Protein 3FP5 (pdb70)

Secondary structure (DSSP, 8-state):
----HHHHHHHHHHHHH--SSSSS---HHHHHHHHHHHHHHHT-S--SPPPPTT-HHHHHHHHHHHTTTT--HHHHHHHHHHHHHHHHHHH-SHHHHHHHHHHHH-

CATH classification: 1.20.80.10

Sequence (106 aa):
SHMSKAKFDKAVEIVQSLPKDGPIKPTQDEQLYFYKYFKQATVGDVNISSRPGLMDDFTGKAKWDAWKSVEGTSKEVAYQKYVEKLLEILKKADTEESKKYIAEIEAAA

Foldseek 3Di:
DFDDVVLLVLLVVVVVVDDCDDLQHQDPVLVLQLLLLVCCLPVNQDDDDADDPVPVVRNSSSVSNNVCHPPHNRVSSVSNSVSLLVSLVVSPDPVSVVSVVVSVVD

Nearest PDB structures (foldseek):
  3fp5-assembly1_A  TM=1.010E+00  e=6.406E-16  Moniliophthora perniciosa
  7fc7-assembly1_A  TM=9.193E-01  e=1.899E-06  Leishmania major
  3flv-assembly2_B  TM=9.117E-01  e=1.116E-06  Homo sapiens
  7des-assembly1_A  TM=9.507E-01  e=4.448E-06  Leishmania major
  5ijm-assembly1_A  TM=9.250E-01  e=5.804E-06  Leishmania major

B-factor: mean 21.12, std 9.86, range [5.68, 66.39]

Solvent-accessible surface area: 6565 Å² total; per-residue (Å²): 123,149,24,33,122,60,48,3,58,62,0,16,96,13,17,134,70,26,85,183,132,26,105,4,113,5,76,146,105,36,79,49,53,4,55,39,22,68,44,2,2,59,70,11,69,23,103,105,100,97,36,51,127,142,66,126,93,17,46,40,82,38,59,14,5,89,81,11,86,67,35,61,101,70,61,0,26,25,74,6,1,74,35,0,37,91,11,0,132,178,30,93,49,140,75,0,97,146,51,42,56,89,3,133,89,46

Radius of gyration: 14.21 Å; Cα contacts (8 Å, |Δi|>4): 125; chains: 1; bounding box: 21×40×37 Å

Organism: Moniliophthora perniciosa (NCBI:txid153609)

InterPro domains:
  IPR000582 Acyl-CoA-binding protein, ACBP [PF00887] (6-84)
  IPR000582 Acyl-CoA-binding protein, ACBP [PR00689] (5-20)
  IPR000582 Acyl-CoA-binding protein, ACBP [PR00689] (26-44)
  IPR000582 Acyl-CoA-binding protein, ACBP [PR00689] (49-64)
  IPR000582 Acyl-CoA-binding protein, ACBP [PR00689] (70-87)
  IPR000582 Acyl-CoA-binding protein, ACBP [PS51228] (4-93)
  IPR014352 FERM/acyl-CoA-binding protein superfamily [G3DSA:1.20.80.10] (1-106)
  IPR035984 Acyl-CoA binding protein superfamily [SSF47027] (5-90)

Structure (mmCIF, N/CA/C/O backbone):
data_3FP5
#
_entry.id   3FP5
#
_cell.length_a   32.500
_cell.length_b   41.024
_cell.length_c   82.463
_cell.angle_alpha   90.00
_cell.angle_beta   90.00
_cell.angle_gamma   90.00
#
_symmetry.space_group_name_H-M   'P 21 21 21'
#
loop_
_entity.id
_entity.type
_entity.pdbx_description
1 polymer 'Acyl-CoA Binding Protein'
2 non-polymer 'ZINC ION'
3 non-polyme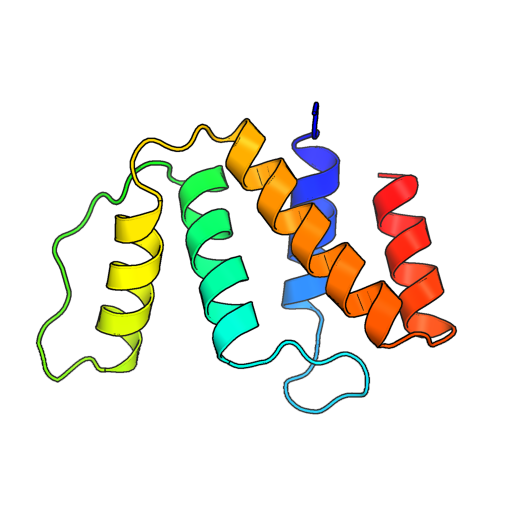r '2-(N-MORPHOLINO)-ETHANESULFONIC ACID'
4 water water
#
loop_
_atom_site.group_PDB
_atom_site.id
_atom_site.type_symbol
_atom_site.label_atom_id
_atom_site.label_alt_id
_atom_site.label_comp_id
_atom_site.label_asym_id
_atom_site.label_entity_id
_atom_site.label_seq_id
_atom_site.pdbx_PDB_ins_code
_atom_site.Cartn_x
_atom_site.Cartn_y
_atom_site.Cartn_z
_atom_site.occupancy
_atom_site.B_iso_or_equiv
_atom_site.auth_seq_id
_atom_site.auth_comp_id
_atom_site.auth_asym_id
_atom_site.auth_atom_id
_atom_site.pdbx_PDB_model_num
ATOM 1 N N . SER A 1 1 ? 7.268 16.260 26.042 1.00 44.82 1 SER A N 1
ATOM 2 C CA . SER A 1 1 ? 8.190 15.233 26.522 1.00 46.27 1 SER A CA 1
ATOM 3 C C . SER A 1 1 ? 9.462 15.152 25.676 1.00 34.89 1 SER A C 1
ATOM 4 O O . SER A 1 1 ? 9.450 15.419 24.474 1.00 37.38 1 SER A O 1
ATOM 7 N N . HIS A 1 2 ? 10.554 14.768 26.323 1.00 28.88 2 HIS A N 1
ATOM 8 C CA . HIS A 1 2 ? 11.848 14.617 25.677 1.00 22.78 2 HIS A CA 1
ATOM 9 C C . HIS A 1 2 ? 11.803 13.595 24.543 1.00 23.94 2 HIS A C 1
ATOM 10 O O . HIS A 1 2 ? 11.292 12.490 24.711 1.00 25.77 2 HIS A O 1
ATOM 17 N N . MET A 1 3 ? 12.340 13.975 23.390 1.00 17.31 3 MET A N 1
ATOM 18 C CA . MET A 1 3 ? 12.560 13.017 22.311 1.00 15.85 3 MET A CA 1
ATOM 19 C C . MET A 1 3 ? 13.955 13.246 21.756 1.00 16.99 3 MET A C 1
ATOM 20 O O . MET A 1 3 ? 14.322 14.376 21.447 1.00 16.44 3 MET A O 1
ATOM 25 N N . SER A 1 4 ? 14.724 12.170 21.625 1.00 16.39 4 SER A N 1
ATOM 26 C CA . SER A 1 4 ? 16.090 12.254 21.121 1.00 15.17 4 SER A CA 1
ATOM 27 C C . SER A 1 4 ? 16.159 12.317 19.600 1.00 14.02 4 SER A C 1
ATOM 28 O O . SER A 1 4 ? 15.295 11.781 18.900 1.00 14.54 4 SER A O 1
ATOM 31 N N . LYS A 1 5 ? 17.210 12.951 19.090 1.00 14.51 5 LYS A N 1
ATOM 32 C CA . LYS A 1 5 ? 17.451 12.951 17.654 1.00 14.23 5 LYS A CA 1
ATOM 33 C C 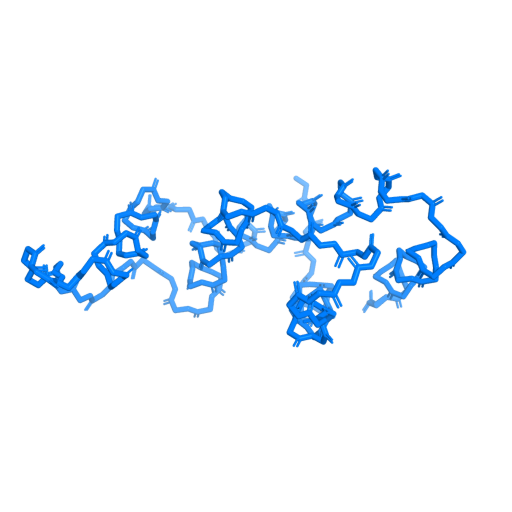. LYS A 1 5 ? 17.585 11.511 17.155 1.00 12.81 5 LYS A C 1
ATOM 34 O O . LYS A 1 5 ? 17.156 11.202 16.054 1.00 13.24 5 LYS A O 1
ATOM 40 N N . ALA A 1 6 ? 18.172 10.640 17.972 1.00 12.85 6 ALA A N 1
ATOM 41 C CA . ALA A 1 6 ? 18.383 9.248 17.561 1.00 14.03 6 ALA A CA 1
ATOM 42 C C . ALA A 1 6 ? 17.060 8.543 17.276 1.00 12.53 6 ALA A C 1
ATOM 43 O O . ALA A 1 6 ? 16.931 7.800 16.286 1.00 12.66 6 ALA A O 1
ATOM 45 N N . LYS A 1 7 ? 16.073 8.752 18.146 1.00 10.93 7 LYS A N 1
ATOM 46 C CA . LYS A 1 7 ? 14.777 8.120 17.917 1.00 12.13 7 LYS A CA 1
ATOM 47 C C . LYS A 1 7 ? 14.081 8.723 16.687 1.00 10.68 7 LYS A C 1
ATOM 48 O O . LYS A 1 7 ? 13.448 8.010 15.897 1.00 11.38 7 LYS A O 1
ATOM 54 N N . PHE A 1 8 ? 1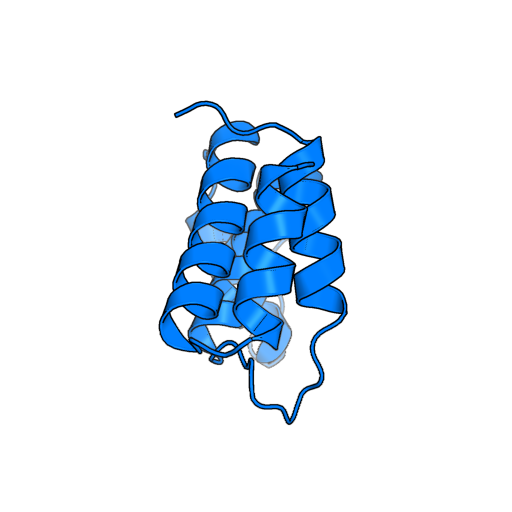4.204 10.036 16.515 1.00 10.15 8 PHE A N 1
ATOM 55 C CA . PHE A 1 8 ? 13.725 10.675 15.290 1.00 10.04 8 PHE A CA 1
ATOM 56 C C . PHE A 1 8 ? 14.388 10.062 14.056 1.00 11.40 8 PHE A C 1
ATOM 57 O O . PHE A 1 8 ? 13.709 9.707 13.094 1.00 11.17 8 PHE A O 1
ATOM 65 N N . ASP A 1 9 ? 15.710 9.923 14.081 1.00 10.25 9 ASP A N 1
ATOM 66 C CA . ASP A 1 9 ? 16.418 9.412 12.906 1.00 10.65 9 ASP A CA 1
ATOM 67 C C . ASP A 1 9 ? 15.985 7.965 12.596 1.00 10.39 9 ASP A C 1
ATOM 68 O O . ASP A 1 9 ? 15.809 7.593 11.434 1.00 11.88 9 ASP A O 1
ATOM 73 N N . LYS A 1 10 ? 15.775 7.163 13.631 1.00 10.89 10 LYS A N 1
ATOM 74 C CA . LYS A 1 10 ? 15.291 5.793 13.414 1.00 10.63 10 LYS A CA 1
ATOM 75 C C . LYS A 1 10 ? 13.886 5.808 12.791 1.00 11.42 10 LYS A C 1
ATOM 76 O O . LYS A 1 10 ? 13.600 5.061 11.844 1.00 11.91 10 LYS A O 1
ATOM 82 N N . ALA A 1 11 ? 13.009 6.663 13.305 1.00 10.34 11 ALA A N 1
ATOM 83 C CA . ALA A 1 11 ? 11.668 6.808 12.751 1.00 9.66 11 ALA A CA 1
ATOM 84 C C . ALA A 1 11 ? 11.710 7.189 11.262 1.00 11.22 11 ALA A C 1
ATOM 85 O O . ALA A 1 11 ? 10.951 6.644 10.457 1.00 10.42 11 ALA A O 1
ATOM 87 N N . VAL A 1 12 ? 12.580 8.136 10.911 1.00 10.65 12 VAL A N 1
ATOM 88 C CA . VAL A 1 12 ? 12.737 8.570 9.523 1.00 10.82 12 VAL A CA 1
ATOM 89 C C . VAL A 1 12 ? 13.170 7.393 8.635 1.00 11.99 12 VAL A C 1
ATOM 90 O O . VAL A 1 12 ? 12.621 7.184 7.556 1.00 12.54 12 VAL A O 1
ATOM 94 N N . GLU A 1 13 ? 14.151 6.628 9.099 1.00 10.66 13 GLU A N 1
ATOM 95 C CA . GLU A 1 13 ? 14.611 5.458 8.361 1.00 10.88 13 GLU A CA 1
ATOM 96 C C . GLU A 1 13 ? 13.457 4.499 8.103 1.00 13.59 13 GLU A C 1
ATOM 97 O O . GLU A 1 13 ? 13.320 3.957 7.006 1.00 13.83 13 GLU A O 1
ATOM 103 N N . ILE A 1 14 ? 12.630 4.290 9.124 1.00 12.09 14 ILE A N 1
ATOM 104 C CA . ILE A 1 14 ? 11.483 3.390 9.000 1.00 11.90 14 ILE A CA 1
ATOM 105 C C . ILE A 1 14 ? 10.459 3.940 7.999 1.00 11.89 14 ILE A C 1
ATOM 106 O O . ILE A 1 14 ? 10.020 3.232 7.098 1.00 15.10 14 ILE A O 1
ATOM 111 N N . VAL A 1 15 ? 10.091 5.205 8.158 1.00 9.94 15 VAL A N 1
ATOM 112 C CA . VAL A 1 15 ? 9.131 5.831 7.265 1.00 9.69 15 VAL A CA 1
ATOM 113 C C . VAL A 1 15 ? 9.607 5.756 5.813 1.00 13.99 15 VAL A C 1
ATOM 114 O O . VAL A 1 15 ? 8.833 5.400 4.915 1.00 17.87 15 VAL A O 1
ATOM 118 N N . GLN A 1 16 ? 10.883 6.062 5.589 1.00 12.79 16 GLN A N 1
ATOM 119 C CA . GLN A 1 16 ? 11.449 5.994 4.234 1.00 16.69 16 GLN A CA 1
ATOM 120 C C . GLN A 1 16 ? 11.430 4.580 3.671 1.00 20.70 16 GLN A C 1
ATOM 121 O O . GLN A 1 16 ? 11.458 4.390 2.448 1.00 27.72 16 GLN A O 1
ATOM 127 N N . SER A 1 17 ? 11.375 3.600 4.566 1.00 18.82 17 SER A N 1
ATOM 128 C CA . SER A 1 17 ? 11.479 2.184 4.224 1.00 23.11 17 SER A CA 1
ATOM 129 C C . SER A 1 17 ? 10.163 1.599 3.731 1.00 22.91 17 SER A C 1
ATOM 130 O O . SER A 1 17 ? 10.151 0.586 3.022 1.00 22.56 17 SER A O 1
ATOM 133 N N . LEU A 1 18 ? 9.059 2.234 4.114 1.00 21.90 18 LEU A N 1
ATOM 134 C CA . LEU A 1 18 ? 7.723 1.722 3.809 1.00 27.15 18 LEU A CA 1
ATOM 135 C C . LEU A 1 18 ? 7.397 1.804 2.313 1.00 23.20 18 LEU A C 1
ATOM 136 O O . LEU A 1 18 ? 7.578 2.856 1.693 1.00 29.40 18 LEU A O 1
ATOM 141 N N . PRO A 1 19 ? 6.912 0.694 1.731 1.00 35.56 19 PRO A N 1
ATOM 142 C CA . PRO A 1 19 ? 6.454 0.647 0.332 1.00 34.75 19 PRO A CA 1
ATOM 143 C C . PRO A 1 19 ? 5.147 1.406 0.133 1.00 32.89 19 PRO A C 1
ATOM 144 O O . PRO A 1 19 ? 4.361 1.515 1.076 1.00 32.71 19 PRO A O 1
ATOM 148 N N . LYS A 1 20 ? 4.900 1.908 -1.075 1.00 33.38 20 LYS A N 1
ATOM 149 C CA . LYS A 1 20 ? 3.667 2.651 -1.331 1.00 42.67 20 LYS A CA 1
ATOM 150 C C . LYS A 1 20 ? 2.452 1.756 -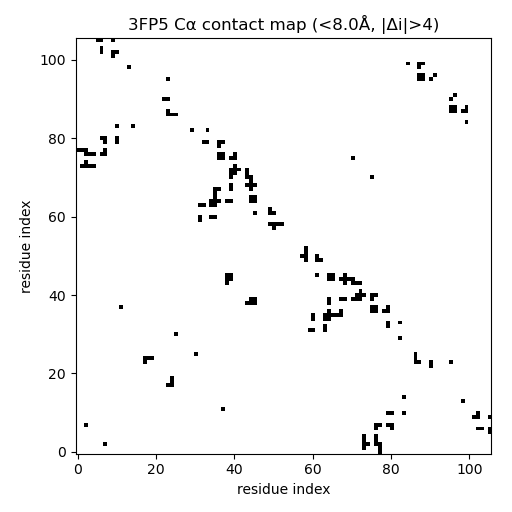1.103 1.00 39.98 20 LYS A C 1
ATOM 151 O O . LYS A 1 20 ? 1.415 2.208 -0.619 1.00 41.94 20 LYS A O 1
ATOM 157 N N . ASP A 1 21 ? 2.596 0.483 -1.456 1.00 31.58 21 ASP A N 1
ATOM 158 C CA . ASP A 1 21 ? 1.554 -0.510 -1.241 1.00 31.76 21 ASP A CA 1
ATOM 159 C C . ASP A 1 21 ? 2.080 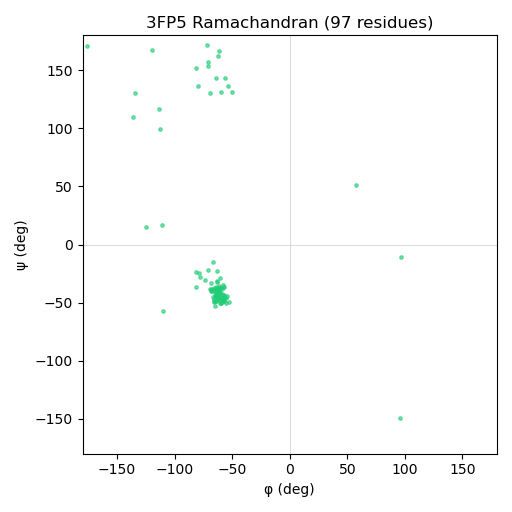-1.493 -0.205 1.00 34.01 21 ASP A C 1
ATOM 160 O O . ASP A 1 21 ? 3.082 -2.168 -0.435 1.00 35.26 21 ASP A O 1
ATOM 165 N N . GLY A 1 22 ? 1.422 -1.551 0.947 1.00 33.78 22 GLY A N 1
ATOM 166 C CA . GLY A 1 22 ? 1.837 -2.452 2.006 1.00 25.03 22 GLY A CA 1
ATOM 167 C C . GLY A 1 22 ? 0.891 -2.413 3.188 1.00 26.93 22 GLY A C 1
ATOM 168 O O . GLY A 1 22 ? 0.000 -1.568 3.250 1.00 32.86 22 GLY A O 1
ATOM 169 N N . PRO A 1 23 ? 1.077 -3.339 4.136 1.00 23.96 23 PRO A N 1
ATOM 170 C CA . PRO A 1 23 ? 0.254 -3.445 5.347 1.00 26.22 23 PRO A CA 1
ATOM 171 C C . PRO A 1 23 ? 0.501 -2.304 6.340 1.00 29.34 23 PRO A C 1
ATOM 172 O O . PRO A 1 23 ? -0.353 -2.030 7.185 1.00 33.03 23 PRO A O 1
ATOM 176 N N . ILE A 1 24 ? 1.657 -1.653 6.248 1.00 22.33 24 ILE A N 1
ATOM 177 C CA . ILE A 1 24 ? 1.924 -0.481 7.076 1.00 21.23 24 ILE A CA 1
ATOM 178 C C . ILE A 1 24 ? 1.996 0.731 6.165 1.00 24.51 24 ILE A C 1
ATOM 179 O O . ILE A 1 24 ? 3.013 0.977 5.515 1.00 25.08 24 ILE A O 1
ATOM 184 N N . LYS A 1 25 ? 0.901 1.478 6.109 1.00 25.88 25 LYS A N 1
ATOM 185 C CA . LYS A 1 25 ? 0.750 2.509 5.094 1.00 26.18 25 LYS A CA 1
ATOM 186 C C . LYS A 1 25 ? 0.191 3.806 5.665 1.00 25.91 25 LYS A C 1
ATOM 187 O O . LYS A 1 25 ? -0.988 3.875 6.021 1.00 27.31 25 LYS A O 1
ATOM 193 N N . PRO A 1 26 ? 1.033 4.844 5.738 1.00 22.91 26 PRO A N 1
ATOM 194 C CA . PRO A 1 26 ? 0.539 6.160 6.153 1.00 20.37 26 PRO A CA 1
ATOM 195 C C . PRO A 1 26 ? -0.455 6.676 5.128 1.00 22.96 26 PRO A C 1
ATOM 196 O O . PRO A 1 26 ? -0.272 6.445 3.930 1.00 23.23 26 PRO A O 1
ATOM 200 N N . THR A 1 27 ? -1.497 7.358 5.590 1.00 21.85 27 THR A N 1
ATOM 201 C CA . THR A 1 27 ? -2.437 8.003 4.683 1.00 24.30 27 THR A CA 1
ATOM 202 C C . THR A 1 27 ? -1.793 9.229 4.035 1.00 24.79 27 THR A C 1
ATOM 203 O O . THR A 1 27 ? -0.690 9.645 4.407 1.00 17.47 27 THR A O 1
ATOM 207 N N . GLN A 1 28 ? -2.480 9.801 3.055 1.00 24.88 28 GLN A N 1
ATOM 208 C CA . GLN A 1 28 ? -1.995 11.002 2.395 1.00 22.91 28 GLN A CA 1
ATOM 209 C C . GLN A 1 28 ? -1.769 12.104 3.428 1.00 17.10 28 GLN A C 1
ATOM 210 O O . GLN A 1 28 ? -0.717 12.741 3.447 1.00 22.18 28 GLN A O 1
ATOM 216 N N . ASP A 1 29 ? -2.751 12.296 4.306 1.00 20.64 29 ASP A N 1
ATOM 217 C CA . ASP A 1 29 ? -2.654 13.294 5.376 1.00 20.19 29 ASP A CA 1
ATOM 218 C C . ASP A 1 29 ? -1.490 12.996 6.322 1.00 18.46 29 ASP A C 1
ATOM 219 O O . ASP A 1 29 ? -0.808 13.908 6.792 1.00 19.50 29 ASP A O 1
ATOM 224 N N . GLU A 1 30 ? -1.275 11.719 6.609 1.00 21.14 30 GLU A N 1
ATOM 225 C CA . GLU A 1 30 ? -0.183 11.325 7.499 1.00 22.26 30 GLU A CA 1
ATOM 226 C C . GLU A 1 30 ? 1.190 11.585 6.860 1.00 19.85 30 GLU A C 1
ATOM 227 O O . GLU A 1 30 ? 2.159 11.9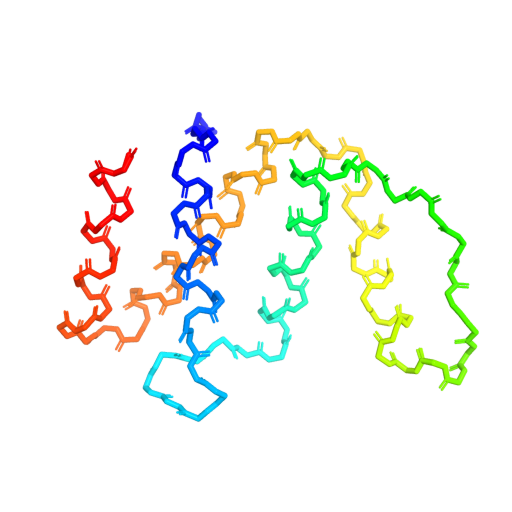20 7.546 1.00 13.98 30 GLU A O 1
ATOM 233 N N . GLN A 1 31 ? 1.276 11.448 5.542 1.00 18.03 31 GLN A N 1
ATOM 234 C CA . GLN A 1 31 ? 2.538 11.714 4.866 1.00 14.85 31 GLN A CA 1
ATOM 235 C C . GLN A 1 31 ? 2.862 13.211 4.899 1.00 15.04 31 GLN A C 1
ATOM 236 O O . GLN A 1 31 ? 4.015 13.601 5.068 1.00 15.87 31 GLN A O 1
ATOM 242 N N . LEU A 1 32 ? 1.839 14.045 4.743 1.00 17.27 32 LEU A N 1
ATOM 243 C CA . LEU A 1 32 ? 2.027 15.486 4.889 1.00 17.06 32 LEU A CA 1
ATOM 244 C C . LEU A 1 32 ? 2.468 15.820 6.319 1.00 16.39 32 LEU A C 1
ATOM 245 O O . LEU A 1 32 ? 3.292 16.704 6.537 1.00 15.12 32 LEU A O 1
ATOM 250 N N . TYR A 1 33 ? 1.920 15.093 7.288 1.00 15.47 33 TYR A N 1
ATOM 251 C CA . TYR A 1 33 ? 2.267 15.306 8.690 1.00 16.82 33 TYR A CA 1
ATOM 252 C C . TYR A 1 33 ? 3.734 14.942 8.925 1.00 12.49 33 TYR A C 1
ATOM 253 O O . TYR A 1 33 ? 4.492 15.687 9.559 1.00 12.98 33 TYR A O 1
ATOM 262 N N . PHE A 1 34 ? 4.141 13.786 8.409 1.00 12.21 34 PHE A N 1
ATOM 263 C CA . PHE A 1 34 ? 5.545 13.399 8.471 1.00 12.50 34 PHE A CA 1
ATOM 264 C C . PHE A 1 34 ? 6.429 14.428 7.769 1.00 14.65 34 PHE A C 1
ATOM 265 O O . PHE A 1 34 ? 7.501 14.776 8.267 1.00 11.48 34 PHE A O 1
ATOM 273 N N . TYR A 1 35 ? 5.984 14.907 6.608 1.00 14.06 35 TYR A N 1
ATOM 274 C CA . TYR A 1 35 ? 6.780 15.857 5.833 1.00 12.64 35 TYR A CA 1
ATOM 275 C C . TYR A 1 35 ? 7.044 17.122 6.636 1.00 11.94 35 TYR A C 1
ATOM 276 O O . TYR A 1 35 ? 8.192 17.574 6.748 1.00 12.52 35 TYR A O 1
ATOM 285 N N . LYS A 1 36 ? 5.979 17.689 7.195 1.00 11.17 36 LYS A N 1
ATOM 286 C CA . LYS A 1 36 ? 6.097 18.998 7.818 1.00 10.61 36 LYS A CA 1
ATOM 287 C C . LYS A 1 36 ? 7.033 18.920 9.027 1.00 12.87 36 LYS A C 1
ATOM 288 O O . LYS A 1 36 ? 7.879 19.797 9.221 1.00 14.01 36 LYS A O 1
ATOM 294 N N . TYR A 1 37 ? 6.925 17.846 9.806 1.00 10.96 37 TYR A N 1
ATOM 295 C CA . TYR A 1 37 ? 7.806 17.718 10.966 1.00 9.77 37 TYR A CA 1
ATOM 296 C C . TYR A 1 37 ? 9.212 17.259 10.587 1.00 11.41 37 TYR A C 1
ATOM 297 O O . TYR A 1 37 ? 10.179 17.586 11.279 1.00 12.05 37 TYR A O 1
ATOM 306 N N . PHE A 1 38 ? 9.336 16.507 9.490 1.00 12.10 38 PHE A N 1
ATOM 307 C CA . PHE A 1 38 ? 10.662 16.183 8.995 1.00 10.49 38 PHE A CA 1
ATOM 308 C C . PHE A 1 38 ? 11.445 17.455 8.644 1.00 10.54 38 PHE A C 1
ATOM 309 O O . PHE A 1 38 ? 12.584 17.618 9.067 1.00 10.86 38 PHE A O 1
ATOM 317 N N . LYS A 1 39 ? 10.829 18.347 7.871 1.00 12.42 39 LYS A N 1
ATOM 318 C CA . LYS A 1 39 ? 11.480 19.604 7.527 1.00 15.34 39 LYS A CA 1
ATOM 319 C C . LYS A 1 39 ? 11.750 20.434 8.778 1.00 12.23 39 LYS A C 1
ATOM 320 O O . LYS A 1 39 ? 12.850 20.947 8.965 1.00 12.87 39 LYS A O 1
ATOM 326 N N . GLN A 1 40 ? 10.752 20.538 9.648 1.00 10.36 40 GLN A N 1
ATOM 327 C CA . GLN A 1 40 ? 10.880 21.367 10.849 1.00 11.14 40 GLN A CA 1
ATOM 328 C C . GLN A 1 40 ? 11.979 20.841 11.785 1.00 13.33 40 GLN A C 1
ATOM 329 O O . GLN A 1 40 ? 12.642 21.613 12.493 1.00 15.45 40 GLN A O 1
ATOM 335 N N . ALA A 1 41 ? 12.171 19.522 11.785 1.00 9.51 41 ALA A N 1
ATOM 336 C CA . ALA A 1 41 ? 13.162 18.891 12.665 1.00 13.59 41 ALA A CA 1
ATOM 337 C C . ALA A 1 41 ? 14.588 19.016 12.143 1.00 14.36 41 ALA A C 1
ATOM 338 O O . ALA A 1 41 ? 15.547 18.931 12.909 1.00 17.41 41 ALA A O 1
ATOM 340 N N . THR A 1 42 ? 14.724 19.186 10.834 1.00 13.59 42 THR A N 1
ATOM 341 C CA . THR A 1 42 ? 16.034 19.151 10.212 1.00 15.32 42 THR A CA 1
ATOM 342 C C . THR A 1 42 ? 16.454 20.537 9.732 1.00 18.33 42 THR A C 1
ATOM 343 O O . THR A 1 42 ? 17.488 21.054 10.150 1.00 30.65 42 THR A O 1
ATOM 347 N N . VAL A 1 43 ? 15.634 21.141 8.877 1.00 13.26 43 VAL A N 1
ATOM 348 C CA . VAL A 1 43 ? 15.905 22.484 8.359 1.00 15.63 43 VAL A CA 1
ATOM 349 C C . VAL A 1 43 ? 15.476 23.581 9.342 1.00 18.56 43 VAL A C 1
ATOM 350 O O . VAL A 1 43 ? 16.128 24.620 9.464 1.00 20.51 43 VAL A O 1
ATOM 354 N N . GLY A 1 44 ? 14.371 23.341 10.034 1.00 12.53 44 GLY A N 1
ATOM 355 C CA . GLY A 1 44 ? 13.790 24.334 10.910 1.00 13.80 44 GLY A CA 1
ATOM 356 C C . GLY A 1 44 ? 12.693 25.083 10.183 1.00 14.23 44 GLY A C 1
ATOM 357 O O . GLY A 1 44 ? 12.044 24.527 9.295 1.00 12.43 44 GLY A O 1
ATOM 358 N N . ASP A 1 45 ? 12.493 26.353 10.535 1.00 15.72 45 ASP A N 1
ATOM 359 C CA . ASP A 1 45 ? 11.424 27.151 9.935 1.00 15.38 45 ASP A CA 1
ATOM 360 C C . ASP A 1 45 ? 11.529 27.205 8.412 1.00 15.75 45 ASP A C 1
ATOM 361 O O . ASP A 1 45 ? 12.627 27.285 7.852 1.00 15.70 45 ASP A O 1
ATOM 366 N N . VAL A 1 46 ? 10.376 27.186 7.752 1.00 12.80 46 VAL A N 1
ATOM 367 C CA . VAL A 1 46 ? 10.317 27.232 6.298 1.00 12.83 46 VAL A CA 1
ATOM 368 C C . VAL A 1 46 ? 11.180 28.375 5.762 1.00 12.69 46 VAL A C 1
ATOM 369 O O . VAL A 1 46 ? 11.088 29.512 6.233 1.00 13.78 46 VAL A O 1
ATOM 373 N N . ASN A 1 47 ? 12.014 28.066 4.770 1.00 12.14 47 ASN A N 1
ATOM 374 C CA . ASN A 1 47 ? 13.054 28.985 4.313 1.00 12.32 47 ASN A CA 1
ATOM 375 C C . ASN A 1 47 ? 12.989 29.302 2.812 1.00 15.29 47 ASN A C 1
ATOM 376 O O . ASN A 1 47 ? 13.945 29.847 2.240 1.00 16.53 47 ASN A O 1
ATOM 381 N N . ILE A 1 48 ? 11.861 28.969 2.187 1.00 15.11 48 ILE A N 1
ATOM 382 C CA . ILE A 1 48 ? 11.636 29.258 0.770 1.00 15.70 48 ILE A CA 1
ATOM 383 C C . ILE A 1 48 ? 10.244 29.830 0.575 1.00 15.06 48 ILE A C 1
ATOM 384 O O . ILE A 1 48 ? 9.385 29.685 1.444 1.00 16.49 48 ILE A O 1
ATOM 389 N N A SER A 1 49 ? 10.023 30.484 -0.563 0.50 15.82 49 SER A N 1
ATOM 390 N N B SER A 1 49 ? 10.019 30.480 -0.563 0.50 15.83 49 SER A N 1
ATOM 391 C CA A SER A 1 49 ? 8.699 31.002 -0.893 0.50 16.60 49 SER A CA 1
ATOM 392 C CA B SER A 1 49 ? 8.696 31.000 -0.882 0.50 16.60 49 SER A CA 1
ATOM 393 C C A SER A 1 49 ? 7.791 29.870 -1.362 0.50 14.38 49 SER A C 1
ATOM 394 C C B SER A 1 49 ? 7.791 29.865 -1.347 0.50 14.44 49 SER A C 1
ATOM 395 O O A SER A 1 49 ? 8.265 28.819 -1.795 0.50 16.20 49 SER A O 1
ATOM 396 O O B SER A 1 49 ? 8.267 28.811 -1.769 0.50 16.16 49 SER A O 1
ATOM 401 N N . ARG A 1 50 ? 6.485 30.083 -1.262 1.00 18.38 50 ARG A N 1
ATOM 402 C CA . ARG A 1 50 ? 5.525 29.068 -1.670 1.00 17.18 50 ARG A CA 1
ATOM 403 C C . ARG A 1 50 ? 5.657 28.819 -3.164 1.00 18.47 50 ARG A C 1
ATOM 404 O O . ARG A 1 50 ? 5.785 29.765 -3.943 1.00 19.63 50 ARG A O 1
ATOM 412 N N . PRO A 1 51 ? 5.637 27.543 -3.571 1.00 16.84 51 PRO A N 1
ATOM 413 C CA . PRO A 1 51 ? 5.674 27.229 -5.002 1.00 15.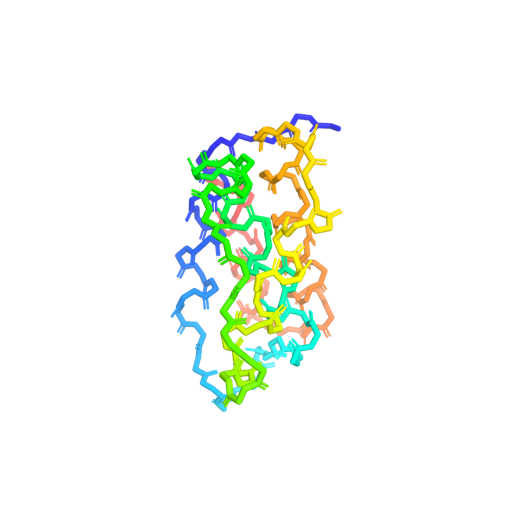92 51 PRO A CA 1
ATOM 414 C C . PRO A 1 51 ? 4.463 27.803 -5.726 1.00 21.20 51 PRO A C 1
ATOM 415 O O . PRO A 1 51 ? 3.491 28.210 -5.080 1.00 16.46 51 PRO A O 1
ATOM 419 N N . GLY A 1 52 ? 4.525 27.814 -7.055 1.00 21.13 52 GLY A N 1
ATOM 420 C CA . GLY A 1 52 ? 3.438 28.312 -7.879 1.00 21.11 52 GLY A CA 1
ATOM 421 C C . GLY A 1 52 ? 2.150 27.525 -7.714 1.00 19.43 52 GLY A C 1
ATOM 422 O O . GLY A 1 52 ? 2.153 26.391 -7.217 1.00 16.65 52 GLY A O 1
ATOM 423 N N . LEU A 1 53 ? 1.046 28.129 -8.139 1.00 16.70 53 LEU A N 1
ATOM 424 C CA . LEU A 1 53 ? -0.282 27.546 -7.940 1.00 17.30 53 LEU A CA 1
ATOM 425 C C . LEU A 1 53 ? -0.447 26.184 -8.620 1.00 19.34 53 LEU A C 1
ATOM 426 O O . LEU A 1 53 ? -1.233 25.346 -8.178 1.00 21.56 53 LEU A O 1
ATOM 431 N N . MET A 1 54 ? 0.289 25.974 -9.701 1.00 19.02 54 MET A N 1
ATOM 432 C CA . MET A 1 54 ? 0.129 24.753 -10.476 1.00 15.30 54 MET A CA 1
ATOM 433 C C . MET A 1 54 ? 1.087 23.649 -10.014 1.00 16.69 54 MET A C 1
ATOM 434 O O . MET A 1 54 ? 1.091 22.540 -10.558 1.00 17.18 54 MET A O 1
ATOM 439 N N A ASP A 1 55 ? 1.892 23.946 -8.999 0.50 13.70 55 ASP A N 1
ATOM 440 N N B ASP A 1 55 ? 1.904 23.971 -9.014 0.50 14.10 55 ASP A N 1
ATOM 441 C CA A ASP A 1 55 ? 2.737 22.925 -8.395 0.50 15.29 55 ASP A CA 1
ATOM 442 C CA B ASP A 1 55 ? 2.722 22.971 -8.348 0.50 15.70 55 ASP A CA 1
ATOM 443 C C A ASP A 1 55 ? 1.966 22.321 -7.236 0.50 16.19 55 ASP A C 1
ATOM 444 C C B ASP A 1 55 ? 1.881 22.406 -7.231 0.50 16.14 55 ASP A C 1
ATOM 445 O O A ASP A 1 55 ? 2.247 22.612 -6.076 0.50 16.87 55 ASP A O 1
ATOM 446 O O B ASP A 1 55 ? 2.029 22.814 -6.083 0.50 15.62 55 ASP A O 1
ATOM 455 N N . PHE A 1 56 ? 0.983 21.486 -7.564 1.00 16.29 56 PHE A N 1
ATOM 456 C CA . PHE A 1 56 ? 0.043 20.974 -6.570 1.00 17.24 56 PHE A CA 1
ATOM 457 C C . PHE A 1 56 ? 0.749 20.279 -5.421 1.00 19.49 56 PHE A C 1
ATOM 458 O O . PHE A 1 56 ? 0.503 20.580 -4.245 1.00 18.25 56 PHE A O 1
ATOM 466 N N . THR A 1 57 ? 1.644 19.364 -5.759 1.00 16.79 57 THR A N 1
ATOM 467 C CA . THR A 1 57 ? 2.369 18.621 -4.735 1.00 17.47 57 THR A CA 1
ATOM 468 C C . THR A 1 57 ? 3.259 19.541 -3.903 1.00 18.96 57 THR A C 1
ATOM 469 O O . THR A 1 57 ? 3.237 19.505 -2.664 1.00 17.90 57 THR A O 1
ATOM 473 N N . GLY A 1 58 ? 4.031 20.380 -4.586 1.00 17.32 58 GLY A N 1
ATOM 474 C CA . GLY A 1 58 ? 4.939 21.291 -3.914 1.00 16.66 58 GLY A CA 1
ATOM 475 C C . GLY A 1 58 ? 4.246 22.270 -2.984 1.00 14.90 58 GLY A C 1
ATOM 476 O O . GLY A 1 58 ? 4.718 22.526 -1.877 1.00 14.34 58 GLY A O 1
ATOM 477 N N . LYS A 1 59 ? 3.117 22.821 -3.416 1.00 13.02 59 LYS A N 1
ATOM 478 C CA . LYS A 1 59 ? 2.448 23.831 -2.593 1.00 13.48 59 LYS A CA 1
ATOM 479 C C . LYS A 1 59 ? 1.767 23.203 -1.369 1.00 14.50 59 LYS A C 1
ATOM 480 O O . LYS A 1 59 ? 1.685 23.832 -0.316 1.00 17.49 59 LYS A O 1
ATOM 486 N N . ALA A 1 60 ? 1.309 21.956 -1.504 1.00 15.20 60 ALA A N 1
ATOM 487 C CA . ALA A 1 60 ? 0.703 21.238 -0.384 1.00 17.77 60 ALA A CA 1
ATOM 488 C C . ALA A 1 60 ? 1.761 20.975 0.691 1.00 18.40 60 ALA A C 1
ATOM 489 O O . ALA A 1 60 ? 1.530 21.191 1.884 1.00 19.36 60 ALA A O 1
ATOM 491 N N . LYS A 1 61 ? 2.932 20.528 0.257 1.00 12.39 61 LYS A N 1
ATOM 492 C CA . LYS A 1 61 ? 4.053 20.329 1.166 1.00 13.41 61 LYS A CA 1
ATOM 493 C C . LYS A 1 61 ? 4.455 21.632 1.847 1.00 12.83 61 LYS A C 1
ATOM 494 O O . LYS A 1 61 ? 4.690 21.663 3.061 1.00 15.17 61 LYS A O 1
ATOM 500 N N . TRP A 1 62 ? 4.539 22.707 1.069 1.00 12.52 62 TRP A N 1
ATOM 501 C CA . TRP A 1 62 ? 4.955 23.993 1.623 1.00 14.56 62 TRP A CA 1
ATOM 502 C C . TRP A 1 62 ? 3.966 24.461 2.692 1.00 15.37 62 TRP A C 1
ATOM 503 O O . TRP A 1 62 ? 4.358 24.879 3.794 1.00 13.52 62 TRP A O 1
ATOM 514 N N . ASP A 1 63 ? 2.680 24.401 2.361 1.00 14.26 63 ASP A N 1
ATOM 515 C CA . ASP A 1 63 ? 1.641 24.804 3.311 1.00 13.83 63 ASP A CA 1
ATOM 516 C C . ASP A 1 63 ? 1.770 24.049 4.639 1.00 13.97 63 ASP A C 1
ATOM 517 O O . ASP A 1 63 ? 1.672 24.653 5.712 1.00 16.75 63 ASP A O 1
ATOM 522 N N . ALA A 1 64 ? 1.996 22.743 4.560 1.00 12.58 64 ALA A N 1
ATOM 523 C CA . ALA A 1 64 ? 2.158 21.929 5.772 1.00 16.95 64 ALA A CA 1
ATOM 524 C C . ALA A 1 64 ? 3.349 22.397 6.600 1.00 14.48 64 ALA A C 1
ATOM 525 O O . ALA A 1 64 ? 3.229 22.635 7.803 1.00 11.80 64 ALA A O 1
ATOM 527 N N . TRP A 1 65 ? 4.496 22.538 5.943 1.00 12.89 65 TRP A N 1
ATOM 528 C CA . TRP A 1 65 ? 5.699 23.040 6.590 1.00 11.24 65 TRP A CA 1
ATOM 529 C C . TRP A 1 65 ? 5.474 24.426 7.215 1.00 12.01 65 TRP A C 1
ATOM 530 O O . TRP A 1 65 ? 5.821 24.652 8.380 1.00 12.48 65 TRP A O 1
ATOM 541 N N . LYS A 1 66 ? 4.885 25.347 6.451 1.00 12.08 66 LYS A N 1
ATOM 542 C CA . LYS A 1 66 ? 4.605 26.692 6.948 1.00 13.21 66 LYS A CA 1
ATOM 543 C C . LYS A 1 66 ? 3.736 26.625 8.209 1.00 13.37 66 LYS A C 1
ATOM 544 O O . LYS A 1 66 ? 3.932 27.395 9.148 1.00 14.28 66 LYS A O 1
ATOM 550 N N . SER A 1 67 ? 2.813 25.668 8.249 1.00 12.22 67 SER A N 1
ATOM 551 C CA . SER A 1 67 ? 1.869 25.568 9.368 1.00 14.90 67 SER A CA 1
ATOM 552 C C . SER A 1 67 ? 2.518 25.210 10.712 1.00 14.12 67 SER A C 1
ATOM 553 O O . SER A 1 67 ? 1.895 25.369 11.767 1.00 20.15 67 SER A O 1
ATOM 556 N N . VAL A 1 68 ? 3.756 24.728 10.681 1.00 12.55 68 VAL A N 1
ATOM 557 C CA . VAL A 1 68 ? 4.458 24.410 11.922 1.00 12.34 68 VAL A CA 1
ATOM 558 C C . VAL A 1 68 ? 5.625 25.356 12.204 1.00 12.53 68 VAL A C 1
ATOM 559 O O . VAL A 1 68 ? 6.491 25.069 13.035 1.00 11.96 68 VAL A O 1
ATOM 563 N N . GLU A 1 69 ? 5.639 26.496 11.514 1.00 13.68 69 GLU A N 1
ATOM 564 C CA . GLU A 1 69 ? 6.644 27.515 11.781 1.00 14.83 69 GLU A CA 1
ATOM 565 C C . GLU A 1 69 ? 6.620 27.863 13.271 1.00 12.48 69 GLU A C 1
ATOM 566 O O . GLU A 1 69 ? 5.554 27.990 13.867 1.00 13.68 69 GLU A O 1
ATOM 572 N N . GLY A 1 70 ? 7.795 27.987 13.874 1.00 11.33 70 GLY A N 1
ATOM 573 C CA . GLY A 1 70 ? 7.891 28.339 15.278 1.00 13.29 70 GLY A CA 1
ATOM 574 C C . GLY A 1 70 ? 8.058 27.132 16.188 1.00 15.14 70 GLY A C 1
ATOM 575 O O . GLY A 1 70 ? 8.345 27.278 17.379 1.00 15.63 70 GLY A O 1
ATOM 576 N N . THR A 1 71 ? 7.877 25.936 15.636 1.00 12.61 71 THR A N 1
ATOM 577 C CA . THR A 1 71 ? 8.021 24.712 16.426 1.00 11.01 71 THR A CA 1
ATOM 578 C C . THR A 1 71 ? 9.490 24.351 16.599 1.00 12.36 71 THR A C 1
ATOM 579 O O . THR A 1 71 ? 10.277 24.431 15.656 1.00 13.85 71 THR A O 1
ATOM 583 N N . SER A 1 72 ? 9.869 23.962 17.812 1.00 13.49 72 SER A N 1
ATOM 584 C CA . SER A 1 72 ? 11.257 23.610 18.096 1.00 12.54 72 SER A CA 1
ATOM 585 C C . SER A 1 72 ? 11.613 22.291 17.424 1.00 12.50 72 SER A C 1
ATOM 586 O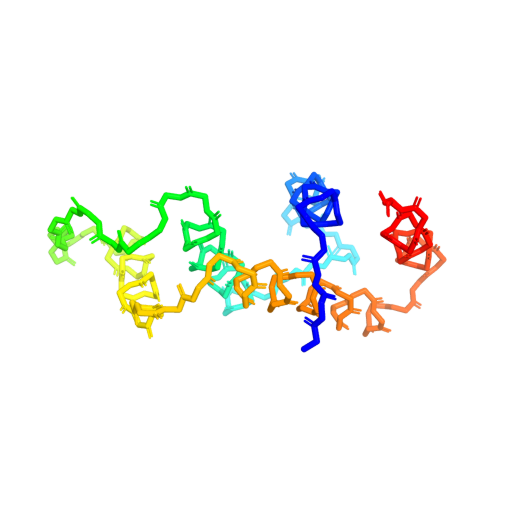 O . SER A 1 72 ? 10.731 21.484 17.143 1.00 13.27 72 SER A O 1
ATOM 589 N N . LYS A 1 73 ? 12.899 22.059 17.189 1.00 13.20 73 LYS A N 1
ATOM 590 C CA . LYS A 1 73 ? 13.298 20.768 16.633 1.00 15.37 73 LYS A CA 1
ATOM 591 C C . LYS A 1 73 ? 12.870 19.644 17.556 1.00 13.29 73 LYS A C 1
ATOM 592 O O . LYS A 1 73 ? 12.429 18.592 17.085 1.00 12.36 73 LYS A O 1
ATOM 598 N N . GLU A 1 74 ? 12.973 19.845 18.866 1.00 13.73 74 GLU A N 1
ATOM 599 C CA . GLU A 1 74 ? 12.619 18.744 19.752 1.00 17.48 74 GLU A CA 1
ATOM 600 C C . GLU A 1 74 ? 11.138 18.378 19.693 1.00 15.33 74 GLU A C 1
ATOM 601 O O . GLU A 1 74 ? 10.785 17.200 19.718 1.00 12.98 74 GLU A O 1
ATOM 607 N N . VAL A 1 75 ? 10.265 19.373 19.603 1.00 13.24 75 VAL A N 1
ATOM 608 C CA . VAL A 1 75 ? 8.853 19.058 19.432 1.00 10.27 75 VAL A CA 1
ATOM 609 C C . VAL A 1 75 ? 8.624 18.350 18.090 1.00 12.70 75 VAL A C 1
ATOM 610 O O . VAL A 1 75 ? 7.846 17.396 17.996 1.00 12.58 75 VAL A O 1
ATOM 614 N N . ALA A 1 76 ? 9.329 18.804 17.059 1.00 9.75 76 ALA A N 1
ATOM 615 C CA . ALA A 1 76 ? 9.258 18.173 15.744 1.00 9.95 76 ALA A CA 1
ATOM 616 C C . ALA A 1 76 ? 9.671 16.701 15.831 1.00 11.60 76 ALA A C 1
ATOM 617 O O . ALA A 1 76 ? 8.981 15.839 15.287 1.00 12.07 76 ALA A O 1
ATOM 619 N N . TYR A 1 77 ? 10.787 16.429 16.516 1.00 8.94 77 TYR A N 1
ATOM 620 C CA . TYR A 1 77 ? 11.214 15.045 16.773 1.00 13.48 77 TYR A CA 1
ATOM 621 C C . TYR A 1 77 ? 10.091 14.246 17.411 1.00 15.26 77 TYR A C 1
ATOM 622 O O . TYR A 1 77 ? 9.780 13.135 16.978 1.00 12.45 77 TYR A O 1
ATOM 631 N N . GLN A 1 78 ? 9.503 14.818 18.455 1.00 13.25 78 GLN A N 1
ATOM 632 C CA . GLN A 1 78 ? 8.487 14.129 19.239 1.00 14.33 78 GLN A CA 1
ATOM 633 C C . GLN A 1 78 ? 7.235 13.829 18.414 1.00 14.87 78 GLN A C 1
ATOM 634 O O . GLN A 1 78 ? 6.737 12.701 18.403 1.00 13.54 78 GLN A O 1
ATOM 640 N N . LYS A 1 79 ? 6.734 14.845 17.716 1.00 13.82 79 LYS A N 1
ATOM 641 C CA . LYS A 1 79 ? 5.537 14.700 16.903 1.00 12.74 79 LYS A CA 1
ATOM 642 C C . LYS A 1 79 ? 5.723 13.670 15.786 1.00 13.06 79 LYS A C 1
ATOM 643 O O . LYS A 1 79 ? 4.816 12.891 15.492 1.00 15.64 79 LYS A O 1
ATOM 649 N N . TYR A 1 80 ? 6.897 13.679 15.164 1.00 10.53 80 TYR A N 1
ATOM 650 C CA . TYR A 1 80 ? 7.198 12.759 14.070 1.00 10.72 80 TYR A CA 1
ATOM 651 C C . TYR A 1 80 ? 7.219 11.317 14.596 1.00 11.66 80 TYR A C 1
ATOM 652 O O . TYR A 1 80 ? 6.534 10.423 14.065 1.00 11.34 80 TYR A O 1
ATOM 661 N N . VAL A 1 81 ? 8.000 11.093 15.650 1.00 9.39 81 VAL A N 1
ATOM 662 C CA . VAL A 1 81 ? 8.096 9.752 16.240 1.00 10.81 81 VAL A CA 1
ATOM 663 C C . VAL A 1 81 ? 6.727 9.259 16.711 1.00 16.26 81 VAL A C 1
ATOM 664 O O . VAL A 1 81 ? 6.309 8.132 16.414 1.00 12.84 81 VAL A O 1
ATOM 668 N N . GLU A 1 82 ? 6.015 10.110 17.437 1.00 14.19 82 GLU A N 1
ATOM 669 C CA . GLU A 1 82 ? 4.705 9.734 17.942 1.00 15.03 82 GLU A CA 1
ATOM 670 C C . GLU A 1 82 ? 3.692 9.392 16.843 1.00 14.80 82 GLU A C 1
ATOM 671 O O . GLU A 1 82 ? 2.892 8.464 17.007 1.00 16.67 82 GLU A O 1
ATOM 677 N N . LYS A 1 83 ? 3.728 10.118 15.724 1.00 13.64 83 LYS A N 1
ATOM 678 C CA . LYS A 1 83 ? 2.841 9.799 14.611 1.00 13.46 83 LYS A CA 1
ATOM 679 C C . LYS A 1 83 ? 3.148 8.408 14.051 1.00 15.11 83 LYS A C 1
ATOM 680 O O . LYS A 1 83 ? 2.238 7.637 13.736 1.00 14.80 83 LYS A O 1
ATOM 686 N N . LEU A 1 84 ? 4.430 8.088 13.920 1.00 12.42 84 LEU A N 1
ATOM 687 C CA . LEU A 1 84 ? 4.805 6.764 13.434 1.00 14.08 84 LEU A CA 1
ATOM 688 C C . LEU A 1 84 ? 4.351 5.692 14.430 1.00 11.83 84 LEU A C 1
ATOM 689 O O . LEU A 1 84 ? 3.805 4.648 14.039 1.00 12.69 84 LEU A O 1
ATOM 694 N N . LEU A 1 85 ? 4.566 5.936 15.722 1.00 12.76 85 LEU A N 1
ATOM 695 C CA . LEU A 1 85 ? 4.127 4.955 16.722 1.00 13.96 85 LEU A CA 1
ATOM 696 C C . LEU A 1 85 ? 2.617 4.735 16.665 1.00 16.36 85 LEU A C 1
ATOM 697 O O . LEU A 1 85 ? 2.144 3.599 16.752 1.00 15.66 85 LEU A O 1
ATOM 702 N N . GLU A 1 86 ? 1.869 5.822 16.507 1.00 17.20 86 GLU A N 1
ATOM 703 C CA . GLU A 1 86 ? 0.420 5.757 16.366 1.00 14.58 86 GLU A CA 1
ATOM 704 C C . GLU A 1 86 ? 0.068 4.829 15.211 1.00 16.73 86 GLU A C 1
ATOM 705 O O . GLU A 1 86 ? -0.734 3.908 15.355 1.00 18.50 86 GLU A O 1
ATOM 711 N N . ILE A 1 87 ? 0.701 5.071 14.068 1.00 13.47 87 ILE A N 1
ATOM 712 C CA . ILE A 1 87 ? 0.429 4.304 12.858 1.00 16.61 87 ILE A CA 1
ATOM 713 C C . ILE A 1 87 ? 0.798 2.827 13.017 1.00 15.88 87 ILE A C 1
ATOM 714 O O . ILE A 1 87 ? 0.061 1.947 12.566 1.00 18.20 87 ILE A O 1
ATOM 719 N N . LEU A 1 88 ? 1.934 2.560 13.659 1.00 11.68 88 LEU A N 1
ATOM 720 C CA . LEU A 1 88 ? 2.394 1.191 13.850 1.00 11.80 88 LEU A CA 1
ATOM 721 C C . LEU A 1 88 ? 1.444 0.468 14.789 1.00 14.62 88 LEU A C 1
ATOM 722 O O . LEU A 1 88 ? 1.143 -0.699 14.591 1.00 18.63 88 LEU A O 1
ATOM 727 N N . LYS A 1 89 ? 0.962 1.176 15.807 1.00 13.95 89 LYS A N 1
ATOM 728 C CA . LYS A 1 89 ? 0.057 0.555 16.775 1.00 16.67 89 LYS A CA 1
ATOM 729 C C . LYS A 1 89 ? -1.278 0.207 16.124 1.00 19.05 89 LYS A C 1
ATOM 730 O O . LYS A 1 89 ? -1.847 -0.859 16.379 1.00 20.86 89 LYS A O 1
ATOM 736 N N . LYS A 1 90 ? -1.758 1.099 15.267 1.00 20.25 90 LYS A N 1
ATOM 737 C CA . LYS A 1 90 ? -2.988 0.887 14.515 1.00 23.64 90 LYS A CA 1
ATOM 738 C C . LYS A 1 90 ? -2.854 -0.267 13.509 1.00 25.95 90 LYS A C 1
ATOM 739 O O . LYS A 1 90 ? -3.804 -1.020 13.288 1.00 28.88 90 LYS A O 1
ATOM 745 N N . ALA A 1 91 ? -1.682 -0.395 12.892 1.00 20.77 91 ALA A N 1
ATOM 746 C CA . ALA A 1 91 ? -1.437 -1.488 11.948 1.00 23.09 91 ALA A CA 1
ATOM 747 C C . ALA A 1 91 ? -1.499 -2.822 12.681 1.00 22.11 91 ALA A C 1
ATOM 748 O O . ALA A 1 91 ? -2.076 -3.797 12.185 1.00 25.82 91 ALA A O 1
ATOM 750 N N . ASP A 1 92 ? -0.872 -2.865 13.851 1.00 20.75 92 ASP A N 1
ATOM 751 C CA . ASP A 1 92 ? -1.042 -3.969 14.779 1.00 21.48 92 ASP A CA 1
ATOM 752 C C . ASP A 1 92 ? -0.679 -5.328 14.169 1.00 21.71 92 ASP A C 1
ATOM 753 O O . ASP A 1 92 ? -1.463 -6.286 14.218 1.00 26.75 92 ASP A O 1
ATOM 758 N N . THR A 1 93 ? 0.510 -5.400 13.584 1.00 16.00 93 THR A N 1
ATOM 759 C CA . THR A 1 93 ? 1.037 -6.655 13.057 1.00 16.79 93 THR A CA 1
ATOM 760 C C . THR A 1 93 ? 2.338 -6.990 13.780 1.00 17.39 93 THR A C 1
ATOM 761 O O . THR A 1 93 ? 2.903 -6.155 14.493 1.00 16.74 93 THR A O 1
ATOM 765 N N . GLU A 1 94 ? 2.822 -8.213 13.608 1.00 17.68 94 GLU A N 1
ATOM 766 C CA . GLU A 1 94 ? 4.092 -8.569 14.216 1.00 15.96 94 GLU A CA 1
ATOM 767 C C . GLU A 1 94 ? 5.196 -7.712 13.624 1.00 13.69 94 GLU A C 1
ATOM 768 O O . GLU A 1 94 ? 6.171 -7.389 14.300 1.00 14.35 94 GLU A O 1
ATOM 774 N N . GLU A 1 95 ? 5.041 -7.348 12.353 1.00 14.80 95 GLU A N 1
ATOM 775 C CA . GLU A 1 95 ? 6.011 -6.477 11.699 1.00 13.68 95 GLU A CA 1
ATOM 776 C C . GLU A 1 95 ? 6.008 -5.088 12.342 1.00 13.79 95 GLU A C 1
ATOM 777 O O . GLU A 1 95 ? 7.067 -4.558 12.686 1.00 15.31 95 GLU A O 1
ATOM 783 N N . SER A 1 96 ? 4.823 -4.511 12.526 1.00 13.54 96 SER A N 1
ATOM 784 C CA . SER A 1 96 ? 4.735 -3.190 13.147 1.00 14.33 96 SER A CA 1
ATOM 785 C C . SER A 1 96 ? 5.239 -3.229 14.599 1.00 13.99 96 SER A C 1
ATOM 786 O O . SER A 1 96 ? 5.875 -2.282 15.064 1.00 13.60 96 SER A O 1
ATOM 789 N N . LYS A 1 97 ? 4.972 -4.325 15.305 1.00 13.85 97 LYS A N 1
ATOM 790 C CA . LYS A 1 97 ? 5.476 -4.459 16.671 1.00 15.06 97 LYS A CA 1
ATOM 791 C C . LYS A 1 97 ? 7.006 -4.442 16.716 1.00 14.66 97 LYS A C 1
ATOM 792 O O . LYS A 1 97 ? 7.614 -3.877 17.631 1.00 14.98 97 LYS A O 1
ATOM 798 N N . LYS A 1 98 ? 7.628 -5.066 15.722 1.00 12.83 98 LYS A N 1
ATOM 799 C CA . LYS A 1 98 ? 9.077 -5.077 15.603 1.00 14.57 98 LYS A CA 1
ATOM 800 C C . LYS A 1 98 ? 9.615 -3.660 15.390 1.00 14.61 98 LYS A C 1
ATOM 801 O O . LYS A 1 98 ? 10.645 -3.280 15.962 1.00 15.31 98 LYS A O 1
ATOM 807 N N . TYR A 1 99 ? 8.925 -2.874 14.566 1.00 13.86 99 TYR A N 1
ATOM 808 C CA . TYR A 1 99 ? 9.337 -1.489 14.323 1.00 12.86 99 TYR A CA 1
ATOM 809 C C . TYR A 1 99 ? 9.219 -0.649 15.585 1.00 12.10 99 TYR A C 1
ATOM 810 O O . TYR A 1 99 ? 10.120 0.131 15.899 1.00 14.11 99 TYR A O 1
ATOM 819 N N . ILE A 1 100 ? 8.116 -0.825 16.306 1.00 11.64 100 ILE A N 1
ATOM 820 C CA . ILE A 1 100 ? 7.941 -0.160 17.589 1.00 13.11 100 ILE A CA 1
ATOM 821 C C . ILE A 1 100 ? 9.119 -0.504 18.506 1.00 14.69 100 ILE A C 1
ATOM 822 O O . ILE A 1 100 ? 9.714 0.376 19.134 1.00 14.97 100 ILE A O 1
ATOM 827 N N . ALA A 1 101 ? 9.470 -1.787 18.561 1.00 13.66 101 ALA A N 1
ATOM 828 C CA . ALA A 1 101 ? 10.586 -2.221 19.394 1.00 15.29 101 ALA A CA 1
ATOM 829 C C . ALA A 1 101 ? 11.919 -1.572 19.003 1.00 16.59 101 ALA A C 1
ATOM 830 O O . ALA A 1 101 ? 12.731 -1.239 19.875 1.00 16.70 101 ALA A O 1
ATOM 832 N N . GLU A 1 102 ? 12.144 -1.374 17.703 1.00 13.47 102 GLU A N 1
ATOM 833 C CA . GLU A 1 102 ? 13.379 -0.746 17.223 1.00 11.96 102 GLU A CA 1
ATOM 834 C C . GLU A 1 102 ? 13.445 0.722 17.612 1.00 11.18 102 GLU A C 1
ATOM 835 O O . GLU A 1 102 ? 14.506 1.236 17.971 1.00 15.19 102 GLU A O 1
ATOM 841 N N . ILE A 1 103 ? 12.308 1.402 17.523 1.00 14.27 103 ILE A N 1
ATOM 842 C CA . ILE A 1 103 ? 12.231 2.793 17.966 1.00 10.65 103 ILE A CA 1
ATOM 843 C C . ILE A 1 103 ? 12.519 2.880 19.469 1.00 13.35 103 ILE A C 1
ATOM 844 O O . ILE A 1 103 ? 13.305 3.724 19.906 1.00 15.29 103 ILE A O 1
ATOM 849 N N . GLU A 1 104 ? 11.928 2.027 20.235 1.00 13.92 104 GLU A N 1
ATOM 850 C CA . GLU A 1 104 ? 12.139 2.007 21.689 1.00 16.17 104 GLU A CA 1
ATOM 851 C C . GLU A 1 104 ? 13.600 1.825 22.074 1.00 16.65 104 GLU A C 1
ATOM 852 O O . GLU A 1 104 ? 14.053 2.354 23.096 1.00 18.56 104 GLU A O 1
ATOM 858 N N . ALA A 1 105 ? 14.311 1.022 21.315 1.00 16.29 105 ALA A N 1
ATOM 859 C CA . ALA A 1 105 ? 15.691 0.683 21.635 1.00 12.24 105 ALA A CA 1
ATOM 860 C C . ALA A 1 105 ? 16.704 1.656 21.032 1.00 12.87 105 ALA A C 1
ATOM 861 O O . ALA A 1 105 ? 17.901 1.530 21.271 1.00 14.69 105 ALA A O 1
ATOM 863 N N A ALA A 1 106 ? 16.210 2.623 20.263 0.50 12.01 106 ALA A N 1
ATOM 864 N N B ALA A 1 106 ? 16.229 2.622 20.249 0.50 12.11 106 ALA A N 1
ATOM 865 C CA A ALA A 1 106 ? 17.066 3.599 19.587 0.50 12.79 106 ALA A CA 1
ATOM 866 C CA B ALA A 1 106 ? 17.127 3.507 19.497 0.50 12.20 106 ALA A CA 1
ATOM 867 C C A ALA A 1 106 ? 17.600 4.645 20.564 0.50 10.10 106 ALA A C 1
ATOM 868 C C B ALA A 1 106 ? 17.582 4.740 20.286 0.50 10.45 106 ALA A C 1
ATOM 869 O O A ALA A 1 106 ? 16.887 5.077 21.457 0.50 5.68 106 ALA A O 1
ATOM 870 O O B ALA A 1 106 ? 18.643 5.299 19.996 0.50 7.35 106 ALA A O 1
#